Protein AF-A0A382KT84-F1 (afdb_monomer)

pLDDT: mean 95.72, std 4.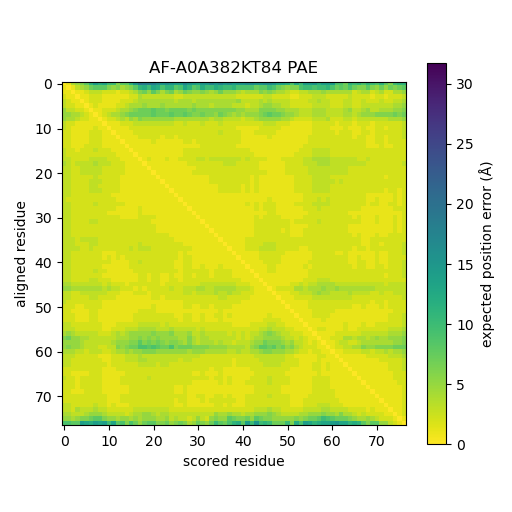54, range [72.12, 98.31]

Nearest PDB structures (foldseek):
  3jst-assembly2_B  TM=9.611E-01  e=3.363E-08  Brucella melitensis
  2ebb-assembly1_A-2  TM=9.693E-01  e=6.913E-08  Geobacillus kaustophilus
  1usm-assembly1_A-2  TM=9.508E-01  e=2.400E-07  Thermus thermophilus HB8
  4wil-assembly1_A  TM=9.633E-01  e=4.934E-07  Mus musculus
  1uso-assembly1_A  TM=9.450E-01  e=3.556E-07  Thermus thermophilus HB8

Radius of gyration: 11.8 Å; Cα contacts (8 Å, |Δi|>4): 111; chains: 1; bounding box: 24×24×34 Å

Secondary structure (DSSP, 8-state):
-TT-EEETTEEEEEEE-SSHHHHHHHHHHHHHHHHHTT-PPEEEEETTEEEEEE-BGGGTB--HHHHHHHHHHHTT-

InterPro domains:
  IPR001533 Pterin 4 alpha carbinolamine dehydratase [PF01329] (2-75)
  IPR001533 Pterin 4 alpha carbinolamine dehydratase [PTHR12599] (2-72)
  IPR036428 Pterin 4 alpha carbinolamine dehy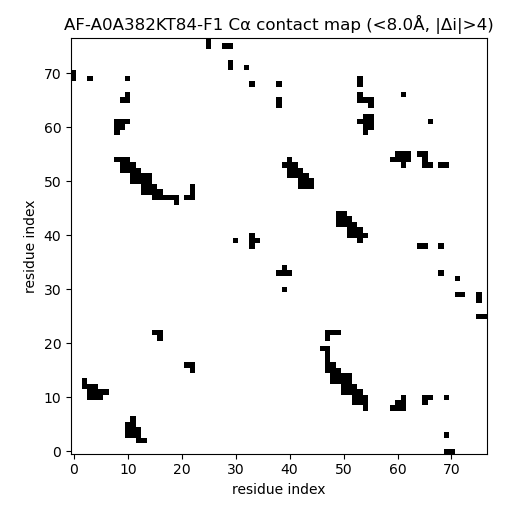dratase superfamily [G3DSA:3.30.1360.20] (1-77)
  IPR036428 Pterin 4 alpha carbinolamine dehydratase superfamily [SSF55248] (2-76)

Structure (mmCIF, N/CA/C/O backbone):
data_AF-A0A382KT84-F1
#
_entry.id   AF-A0A382KT84-F1
#
loop_
_atom_site.group_PDB
_atom_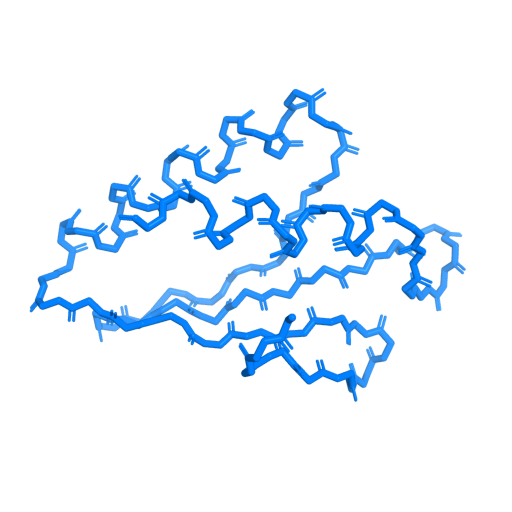site.id
_atom_site.type_symbol
_atom_site.label_atom_id
_atom_site.label_alt_id
_atom_site.label_comp_id
_atom_site.label_asym_id
_atom_site.label_entity_id
_atom_site.label_seq_id
_atom_site.pdbx_PDB_ins_code
_atom_site.Cartn_x
_atom_site.Cartn_y
_atom_site.Cartn_z
_atom_site.occupancy
_atom_site.B_iso_or_equiv
_atom_site.auth_seq_id
_atom_site.auth_comp_id
_atom_site.auth_asym_id
_atom_site.auth_atom_id
_atom_site.pdbx_PDB_model_num
ATOM 1 N N . MET A 1 1 ? 13.710 0.958 4.020 1.00 72.12 1 MET A N 1
ATOM 2 C CA . MET A 1 1 ? 12.543 0.104 3.720 1.00 72.12 1 MET A CA 1
ATOM 3 C C . MET A 1 1 ? 12.538 -1.050 4.713 1.00 72.12 1 MET A C 1
ATOM 5 O O . MET A 1 1 ? 12.868 -2.170 4.355 1.00 72.12 1 MET A O 1
ATOM 9 N N . ASN A 1 2 ? 12.238 -0.765 5.983 1.00 84.12 2 ASN A N 1
ATOM 10 C CA . ASN A 1 2 ? 12.161 -1.810 7.006 1.00 84.12 2 ASN A CA 1
ATOM 11 C C . ASN A 1 2 ? 10.764 -2.441 6.955 1.00 84.12 2 ASN A C 1
ATOM 13 O O . ASN A 1 2 ? 9.771 -1.721 6.878 1.00 84.12 2 ASN A O 1
ATOM 17 N N . GLY A 1 3 ? 10.690 -3.772 6.978 1.00 90.94 3 GLY A N 1
ATOM 18 C CA . GLY A 1 3 ? 9.423 -4.513 6.919 1.00 90.94 3 GLY A CA 1
ATOM 19 C C . GLY A 1 3 ? 8.847 -4.727 5.513 1.00 90.94 3 GLY A C 1
ATOM 20 O O . GLY A 1 3 ? 7.837 -5.413 5.392 1.00 90.94 3 GLY A O 1
ATOM 21 N N . TRP A 1 4 ? 9.488 -4.200 4.462 1.00 96.19 4 TRP A N 1
ATOM 22 C CA . TRP A 1 4 ? 9.182 -4.575 3.078 1.00 96.19 4 TRP A CA 1
ATOM 23 C C . TRP A 1 4 ? 9.926 -5.850 2.701 1.00 96.19 4 TRP A C 1
ATOM 25 O O . TRP A 1 4 ? 11.133 -5.954 2.919 1.00 96.19 4 TRP A O 1
ATOM 35 N N . ASN A 1 5 ? 9.214 -6.796 2.100 1.00 96.12 5 ASN A N 1
ATOM 36 C CA . ASN A 1 5 ? 9.768 -8.050 1.610 1.00 96.12 5 ASN A CA 1
ATOM 37 C C . ASN A 1 5 ? 9.585 -8.138 0.098 1.00 96.12 5 ASN A C 1
ATOM 39 O O . ASN A 1 5 ? 8.550 -7.737 -0.428 1.00 96.12 5 ASN A O 1
ATOM 43 N N . PHE A 1 6 ? 10.587 -8.677 -0.591 1.00 94.69 6 PHE A N 1
ATOM 44 C CA . PHE A 1 6 ? 10.476 -9.016 -2.004 1.00 94.69 6 PHE A CA 1
ATOM 45 C C . PHE A 1 6 ? 10.076 -10.485 -2.131 1.00 94.69 6 PHE A C 1
ATOM 47 O O . PHE A 1 6 ? 10.833 -11.370 -1.727 1.00 94.69 6 PHE A O 1
ATOM 54 N N . ASN A 1 7 ? 8.892 -10.749 -2.671 1.00 92.75 7 ASN A N 1
ATOM 55 C CA . ASN A 1 7 ? 8.429 -12.096 -2.984 1.00 92.75 7 ASN A CA 1
ATOM 56 C C . ASN A 1 7 ? 7.438 -12.059 -4.152 1.00 92.75 7 ASN A C 1
ATOM 58 O O . ASN A 1 7 ? 6.799 -11.041 -4.399 1.00 92.75 7 ASN A O 1
ATOM 62 N N . GLU A 1 8 ? 7.330 -13.166 -4.891 1.00 89.19 8 GLU A N 1
ATOM 63 C CA . GLU A 1 8 ? 6.341 -13.315 -5.976 1.00 89.19 8 GLU A CA 1
ATOM 64 C C . GLU A 1 8 ? 6.337 -12.146 -6.982 1.00 89.19 8 GLU A C 1
ATOM 66 O O . GLU A 1 8 ? 5.286 -11.687 -7.418 1.00 89.19 8 GLU A O 1
ATOM 71 N N . ASN A 1 9 ? 7.524 -11.639 -7.335 1.00 93.69 9 ASN A N 1
ATOM 72 C CA . ASN A 1 9 ? 7.708 -10.494 -8.236 1.00 93.69 9 ASN A CA 1
ATOM 73 C C . ASN A 1 9 ? 7.037 -9.187 -7.772 1.00 93.69 9 ASN A C 1
ATOM 75 O O . ASN A 1 9 ? 6.759 -8.314 -8.595 1.00 93.69 9 ASN A O 1
ATOM 79 N N . ALA A 1 10 ? 6.832 -9.017 -6.468 1.00 97.19 10 ALA A N 1
ATOM 80 C CA . ALA A 1 10 ? 6.315 -7.801 -5.858 1.00 97.19 10 ALA A CA 1
ATOM 81 C C . ALA A 1 10 ? 7.150 -7.392 -4.636 1.00 97.19 10 ALA A C 1
ATOM 83 O O . ALA A 1 10 ? 7.806 -8.215 -3.992 1.00 97.19 10 ALA A O 1
ATOM 84 N N . VAL A 1 11 ? 7.097 -6.107 -4.287 1.00 97.62 11 VAL A N 1
ATOM 85 C CA . VAL A 1 11 ? 7.473 -5.646 -2.944 1.00 97.62 11 VAL A CA 1
ATOM 86 C C . VAL A 1 11 ? 6.219 -5.557 -2.095 1.00 97.62 11 VAL A C 1
ATOM 88 O O . VAL A 1 11 ? 5.238 -4.951 -2.516 1.00 97.62 11 VAL A O 1
ATOM 91 N N . ARG A 1 12 ? 6.239 -6.172 -0.912 1.00 98.00 12 ARG A N 1
ATOM 92 C CA . ARG A 1 12 ? 5.068 -6.288 -0.039 1.00 98.00 12 ARG A CA 1
ATOM 93 C C . ARG A 1 12 ? 5.357 -5.846 1.388 1.00 98.00 12 ARG A C 1
ATOM 95 O O . ARG A 1 12 ? 6.446 -6.111 1.903 1.00 98.00 12 ARG A O 1
ATOM 102 N N . LYS A 1 13 ? 4.368 -5.244 2.045 1.00 97.50 13 LYS A N 1
ATOM 103 C CA . LYS A 1 13 ? 4.392 -4.930 3.479 1.00 97.50 13 LYS A CA 1
ATOM 104 C C . LYS A 1 13 ? 2.983 -4.977 4.063 1.00 97.50 13 LYS A C 1
ATOM 106 O O . LYS A 1 13 ? 2.021 -4.568 3.422 1.00 97.50 13 LYS A O 1
ATOM 111 N N . THR A 1 14 ? 2.891 -5.443 5.302 1.00 97.62 14 THR A N 1
ATOM 112 C CA . THR A 1 14 ? 1.673 -5.371 6.110 1.00 97.62 14 THR A CA 1
ATOM 113 C C . THR A 1 14 ? 1.717 -4.134 7.000 1.00 97.62 14 THR A C 1
ATOM 115 O O . THR A 1 14 ? 2.680 -3.936 7.743 1.00 97.62 14 THR A O 1
ATOM 118 N N . PHE A 1 15 ? 0.657 -3.335 6.954 1.00 97.25 15 PHE A N 1
ATOM 119 C CA . PHE A 1 15 ? 0.409 -2.204 7.842 1.00 97.25 15 PHE A CA 1
ATOM 120 C C . PHE A 1 15 ? -0.695 -2.569 8.836 1.00 97.25 15 PHE A C 1
ATOM 122 O O . PHE A 1 15 ? -1.683 -3.201 8.461 1.00 97.25 15 PHE A O 1
ATOM 129 N N . THR A 1 16 ? -0.534 -2.184 10.099 1.00 97.31 16 THR A N 1
ATOM 130 C CA . THR A 1 16 ? -1.500 -2.444 11.177 1.00 97.31 16 THR A CA 1
ATOM 131 C C . THR A 1 16 ? -1.910 -1.142 11.844 1.00 97.31 16 THR A C 1
ATOM 133 O O . THR A 1 16 ? -1.070 -0.263 12.017 1.00 97.31 16 THR A O 1
ATOM 136 N N . PHE A 1 17 ? -3.174 -1.045 12.244 1.00 97.62 17 PHE A N 1
ATOM 137 C CA . PHE A 1 17 ? -3.796 0.169 12.782 1.00 97.62 17 PHE A CA 1
ATOM 138 C C . PHE A 1 17 ? -4.516 -0.134 14.101 1.00 97.62 17 PHE A C 1
ATOM 140 O O . PHE A 1 17 ? -4.757 -1.301 14.414 1.00 97.62 17 PHE A O 1
ATOM 147 N N . GLU A 1 18 ? -4.867 0.885 14.887 1.00 97.75 18 GLU A N 1
ATOM 148 C CA . GLU A 1 18 ? -5.624 0.674 16.128 1.00 97.75 18 GLU A CA 1
ATOM 149 C C . GLU A 1 18 ? -7.114 0.495 15.827 1.00 97.75 18 GLU A C 1
ATOM 151 O O . GLU A 1 18 ? -7.794 -0.329 16.447 1.00 97.75 18 GLU A O 1
ATOM 156 N N . THR A 1 19 ? -7.618 1.212 14.818 1.00 97.94 19 THR A N 1
ATOM 157 C CA . THR A 1 19 ? -9.021 1.140 14.396 1.00 97.94 19 THR A CA 1
ATOM 158 C C . THR A 1 19 ? -9.178 0.864 12.902 1.00 97.94 19 THR A C 1
ATOM 160 O O . THR A 1 19 ? -8.308 1.156 12.082 1.00 97.94 19 THR A O 1
ATOM 163 N N . TYR A 1 20 ? -10.338 0.326 12.516 1.00 97.62 20 TYR A N 1
ATOM 164 C CA . TYR A 1 20 ? -10.648 0.095 11.104 1.00 97.62 20 TYR A CA 1
ATOM 165 C C . TYR A 1 20 ? -10.727 1.411 10.314 1.00 97.62 20 TYR A C 1
ATOM 167 O O . TYR A 1 20 ? -10.303 1.485 9.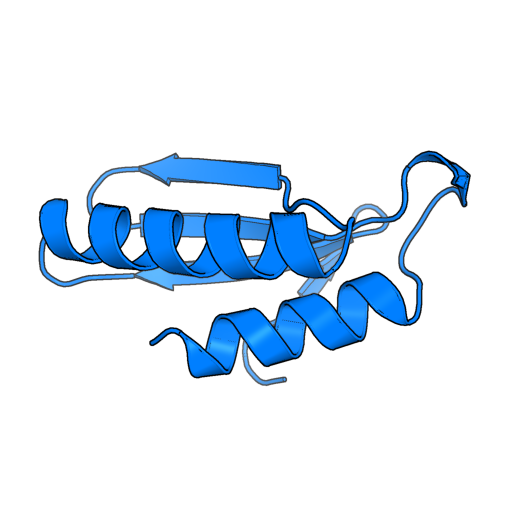167 1.00 97.62 20 TYR A O 1
ATOM 175 N N . MET A 1 21 ? -11.232 2.484 10.929 1.00 97.94 21 MET A N 1
ATOM 176 C CA . MET A 1 21 ? -11.335 3.779 10.250 1.00 97.94 21 MET A CA 1
ATOM 177 C C . MET A 1 21 ? -9.971 4.432 10.005 1.00 97.94 21 MET A C 1
ATOM 179 O O . MET A 1 21 ? -9.810 5.110 8.992 1.00 97.94 21 MET A O 1
ATOM 183 N N . GLU A 1 22 ? -8.975 4.187 10.860 1.00 98.00 22 GLU A N 1
ATOM 184 C CA . GLU A 1 22 ? -7.587 4.581 10.584 1.00 98.00 22 GLU A CA 1
ATOM 185 C C . GLU A 1 22 ? -7.028 3.867 9.354 1.00 98.00 22 GLU A C 1
ATOM 187 O O . GLU A 1 22 ? -6.431 4.516 8.494 1.00 98.00 22 GLU A O 1
ATOM 192 N N . SER A 1 23 ? -7.276 2.558 9.214 1.00 97.69 23 SER A N 1
ATOM 193 C CA . SER A 1 23 ? -6.804 1.814 8.043 1.00 97.69 23 SER A CA 1
ATOM 194 C C . SER A 1 23 ? -7.472 2.294 6.750 1.00 97.69 23 SER A C 1
ATOM 196 O O . SER A 1 23 ? -6.811 2.382 5.718 1.00 97.69 23 SER A O 1
ATOM 198 N N . ILE A 1 24 ? -8.754 2.679 6.799 1.00 97.88 24 ILE A N 1
ATOM 199 C CA . ILE A 1 24 ? -9.438 3.336 5.669 1.00 97.88 24 ILE A CA 1
ATOM 200 C C . ILE A 1 24 ? -8.814 4.704 5.350 1.00 97.88 24 ILE A C 1
ATOM 202 O O . ILE A 1 24 ? -8.617 5.028 4.180 1.00 97.88 24 ILE A O 1
ATOM 206 N N . GLY A 1 25 ? -8.460 5.499 6.364 1.00 98.00 25 GLY A N 1
ATOM 207 C CA . GLY A 1 25 ? -7.772 6.779 6.165 1.00 98.00 25 GLY A CA 1
ATOM 208 C C . GLY A 1 25 ? -6.423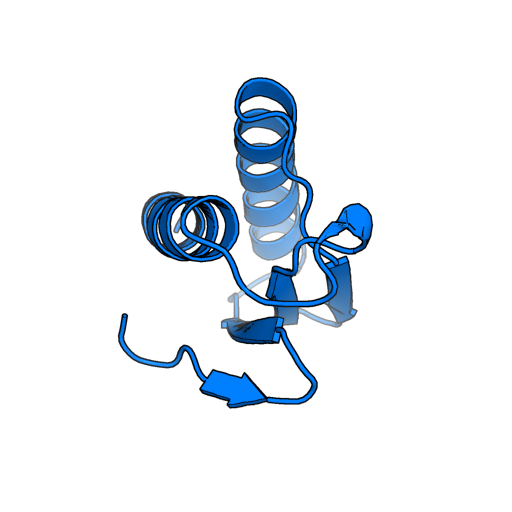 6.625 5.457 1.00 98.00 25 GLY A C 1
ATOM 209 O O . GLY A 1 25 ? -6.122 7.382 4.533 1.00 98.00 25 GLY A O 1
ATOM 210 N N . PHE A 1 26 ? -5.646 5.608 5.841 1.00 98.12 26 PHE A N 1
ATOM 211 C CA . PHE A 1 26 ? -4.411 5.232 5.152 1.00 98.12 26 PHE A CA 1
ATOM 212 C C . PHE A 1 26 ? -4.666 4.829 3.692 1.00 98.12 26 PHE A C 1
ATOM 214 O O . PHE A 1 26 ? -3.988 5.339 2.801 1.00 98.12 26 PHE A O 1
ATOM 221 N N . ILE A 1 27 ? -5.663 3.970 3.434 1.00 98.19 27 ILE A N 1
ATOM 222 C CA . ILE A 1 27 ? -6.022 3.534 2.073 1.00 98.19 27 ILE A CA 1
ATOM 223 C C . ILE A 1 27 ? -6.344 4.734 1.181 1.00 98.19 27 ILE A C 1
ATOM 225 O O . ILE A 1 27 ? -5.814 4.818 0.078 1.00 98.19 27 ILE A O 1
ATOM 229 N N . ASN A 1 28 ? -7.172 5.671 1.652 1.00 98.25 28 ASN A N 1
ATOM 230 C CA . ASN A 1 28 ? -7.589 6.826 0.852 1.00 98.25 28 ASN A CA 1
ATOM 231 C C . ASN A 1 28 ? -6.394 7.695 0.440 1.00 98.25 28 ASN A C 1
ATOM 233 O O . ASN A 1 28 ? -6.239 8.013 -0.735 1.00 98.25 28 ASN A O 1
ATOM 237 N N . ARG A 1 29 ? -5.508 8.021 1.388 1.00 98.31 29 ARG A N 1
ATOM 238 C CA . ARG A 1 29 ? -4.302 8.814 1.106 1.00 98.31 29 ARG A CA 1
ATOM 239 C C . ARG A 1 29 ? -3.342 8.086 0.167 1.00 98.31 29 ARG A C 1
ATOM 241 O O . ARG A 1 29 ? -2.780 8.696 -0.736 1.00 98.31 29 ARG A O 1
ATOM 248 N N . LEU A 1 30 ? -3.148 6.780 0.369 1.00 98.25 30 LEU A N 1
ATOM 249 C CA . LEU A 1 30 ? -2.292 5.988 -0.510 1.00 98.25 30 LEU A CA 1
ATOM 250 C C . LEU A 1 30 ? -2.871 5.900 -1.929 1.00 98.25 30 LEU A C 1
ATOM 252 O O . LEU A 1 30 ? -2.107 5.943 -2.889 1.00 98.25 30 LEU A O 1
ATOM 256 N N . ALA A 1 31 ? -4.197 5.809 -2.065 1.00 98.19 31 ALA A N 1
ATOM 257 C CA . ALA A 1 31 ? -4.875 5.784 -3.356 1.00 98.19 31 ALA A CA 1
ATOM 258 C C . ALA A 1 31 ? -4.690 7.096 -4.135 1.00 98.19 31 ALA A C 1
ATOM 260 O O . ALA A 1 31 ? -4.405 7.045 -5.326 1.00 98.19 31 ALA A O 1
ATOM 261 N N . GLU A 1 32 ? -4.779 8.253 -3.470 1.00 98.25 32 GLU A N 1
ATOM 262 C CA . GLU A 1 32 ? -4.515 9.560 -4.094 1.00 98.25 32 GLU A CA 1
ATOM 263 C C . GLU A 1 32 ? -3.084 9.645 -4.650 1.00 98.25 32 GLU A C 1
ATOM 265 O O . GLU A 1 32 ? -2.888 9.999 -5.812 1.00 98.25 32 GLU A O 1
ATOM 270 N N . ILE A 1 33 ? -2.086 9.242 -3.854 1.00 97.81 33 ILE A N 1
ATOM 271 C CA . ILE A 1 33 ? -0.676 9.223 -4.279 1.00 97.81 33 ILE A CA 1
ATOM 272 C C . ILE A 1 33 ? -0.462 8.240 -5.435 1.00 97.81 33 ILE A C 1
ATOM 274 O O . ILE A 1 33 ? 0.276 8.528 -6.375 1.00 97.81 33 ILE A O 1
ATOM 278 N N . ALA A 1 34 ? -1.087 7.065 -5.362 1.00 97.94 34 ALA A N 1
ATOM 279 C CA . ALA A 1 34 ? -0.978 6.040 -6.390 1.00 97.94 34 ALA A CA 1
ATOM 280 C C . ALA A 1 34 ? -1.557 6.494 -7.736 1.00 97.94 34 ALA A C 1
ATOM 282 O O . ALA A 1 34 ? -0.966 6.206 -8.778 1.00 97.94 34 ALA A O 1
ATOM 283 N N . GLU A 1 35 ? -2.672 7.226 -7.707 1.00 98.31 35 GLU A N 1
ATOM 284 C CA . GLU A 1 35 ? -3.285 7.808 -8.898 1.00 98.31 35 GLU A CA 1
ATOM 285 C C . GLU A 1 35 ? -2.395 8.897 -9.511 1.00 98.31 35 GLU A C 1
ATOM 287 O O . GLU A 1 35 ? -2.125 8.861 -10.710 1.00 98.31 35 GLU A O 1
ATOM 292 N N . GLU A 1 36 ? -1.853 9.812 -8.698 1.00 97.50 36 GLU A N 1
ATOM 293 C CA . GLU A 1 36 ? -0.919 10.847 -9.172 1.00 97.50 36 GLU A CA 1
ATOM 294 C C . GLU A 1 36 ? 0.353 10.239 -9.787 1.00 97.50 36 GLU A C 1
ATOM 296 O O . GLU A 1 36 ? 0.849 10.706 -10.815 1.00 97.50 36 GLU A O 1
ATOM 301 N N . ALA A 1 37 ? 0.866 9.162 -9.188 1.00 96.50 37 ALA A N 1
ATOM 302 C CA . ALA A 1 37 ? 2.035 8.440 -9.678 1.00 96.50 37 ALA A CA 1
ATOM 303 C C . ALA A 1 37 ? 1.742 7.522 -10.880 1.00 96.50 37 ALA A C 1
ATOM 305 O O . ALA A 1 37 ? 2.684 6.976 -11.460 1.00 96.50 37 ALA A O 1
ATOM 306 N N . ASN A 1 38 ? 0.466 7.321 -11.238 1.00 96.69 38 ASN A N 1
ATOM 307 C CA . ASN A 1 38 ? 0.008 6.316 -12.199 1.00 96.69 38 ASN A CA 1
ATOM 308 C C . ASN A 1 38 ? 0.623 4.924 -11.930 1.00 96.69 38 ASN A C 1
ATOM 310 O O . ASN A 1 38 ? 1.114 4.243 -12.836 1.00 96.69 38 ASN A O 1
ATOM 314 N N . HIS A 1 39 ? 0.664 4.530 -10.653 1.00 97.69 39 HIS A N 1
ATOM 315 C CA . HIS A 1 39 ? 1.206 3.247 -10.219 1.00 97.69 39 HIS A CA 1
ATOM 316 C C . HIS A 1 39 ? 0.469 2.731 -8.981 1.00 97.69 39 HIS A C 1
ATOM 318 O O . HIS A 1 39 ? 0.730 3.138 -7.846 1.00 97.69 39 HIS A O 1
ATOM 324 N N . HIS A 1 40 ? -0.469 1.820 -9.215 1.00 97.94 40 HIS A N 1
ATOM 325 C CA . HIS A 1 40 ? -1.430 1.380 -8.209 1.00 97.94 40 HIS A CA 1
ATOM 326 C C . HIS A 1 40 ? -0.934 0.170 -7.400 1.00 97.94 40 HIS A C 1
ATOM 328 O O . HIS A 1 40 ? -0.334 -0.740 -7.975 1.00 97.94 40 HIS A O 1
ATOM 334 N N . PRO A 1 41 ? -1.166 0.133 -6.073 1.00 97.50 41 PRO A N 1
ATOM 335 C CA . PRO A 1 41 ? -0.930 -1.063 -5.274 1.00 97.50 41 PRO A CA 1
ATOM 336 C C . PRO A 1 41 ? -2.039 -2.099 -5.452 1.00 97.50 41 PRO A C 1
ATOM 338 O O . PRO A 1 41 ? -3.216 -1.752 -5.553 1.00 97.50 41 PRO A O 1
ATOM 341 N N . ASP A 1 42 ? -1.675 -3.366 -5.286 1.00 97.44 42 ASP A N 1
ATOM 342 C CA . ASP A 1 42 ? -2.617 -4.396 -4.856 1.00 97.44 42 ASP A CA 1
ATOM 343 C C . ASP A 1 42 ? -2.768 -4.330 -3.331 1.00 97.44 42 ASP A C 1
ATOM 345 O O . ASP A 1 42 ? -1.772 -4.278 -2.598 1.00 97.44 42 ASP A O 1
ATOM 349 N N . MET A 1 43 ? -4.008 -4.350 -2.834 1.00 97.50 43 MET A N 1
ATOM 350 C CA . MET A 1 43 ? -4.298 -4.272 -1.398 1.00 97.50 43 MET A CA 1
ATOM 351 C C . MET A 1 43 ? -5.274 -5.355 -0.943 1.00 97.50 43 MET A C 1
ATOM 353 O O . MET A 1 43 ? -6.333 -5.546 -1.540 1.00 97.50 43 MET A O 1
ATOM 357 N N . VAL A 1 44 ? -4.954 -6.011 0.174 1.00 98.19 44 VAL A N 1
ATOM 358 C CA . VAL A 1 44 ? -5.892 -6.868 0.914 1.00 98.19 44 VAL A CA 1
ATOM 359 C C . VAL A 1 44 ? -6.248 -6.180 2.225 1.00 98.19 44 VAL A C 1
ATOM 361 O O . VAL A 1 44 ? -5.378 -5.896 3.048 1.00 98.19 44 VAL A O 1
ATOM 364 N N . VAL A 1 45 ? -7.541 -5.911 2.410 1.00 97.94 45 VAL A N 1
ATOM 365 C CA . VAL A 1 45 ? -8.077 -5.178 3.562 1.00 97.94 45 VAL A CA 1
ATOM 366 C C . VAL A 1 45 ? -8.680 -6.161 4.562 1.00 97.94 45 VAL A C 1
ATOM 368 O O . VAL A 1 45 ? -9.682 -6.815 4.280 1.00 97.94 45 VAL A O 1
ATOM 371 N N . GLY A 1 46 ? -8.062 -6.264 5.735 1.00 97.31 46 GLY A N 1
ATOM 372 C CA . GLY A 1 46 ? -8.557 -7.013 6.886 1.00 97.31 46 GLY A CA 1
ATOM 373 C C . GLY A 1 46 ? -8.926 -6.098 8.056 1.00 97.31 46 GLY A C 1
ATOM 374 O O . GLY A 1 46 ? -8.836 -4.873 7.977 1.00 97.31 46 GLY A O 1
ATOM 375 N N . TRP A 1 47 ? -9.325 -6.692 9.183 1.00 96.25 47 TRP A N 1
ATOM 376 C CA . TRP A 1 47 ? -9.610 -5.935 10.405 1.00 96.25 47 TRP A CA 1
ATOM 377 C C . TRP A 1 47 ? -8.334 -5.281 10.953 1.00 96.25 47 TRP A C 1
ATOM 379 O O . TRP A 1 47 ? -7.432 -5.982 11.413 1.00 96.25 47 TRP A O 1
ATOM 389 N N . CYS A 1 48 ? -8.262 -3.947 10.881 1.00 96.81 48 CYS A N 1
ATOM 390 C CA . CYS A 1 48 ? -7.120 -3.132 11.313 1.00 96.81 48 CYS A CA 1
ATOM 391 C C . CYS A 1 48 ? -5.771 -3.538 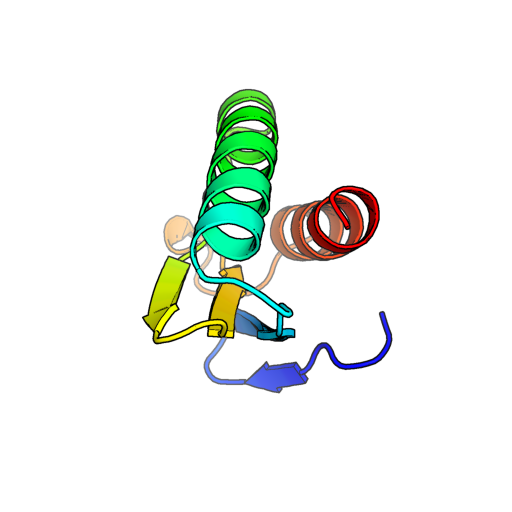10.683 1.00 96.81 48 CYS A C 1
ATOM 393 O O . CYS A 1 48 ? -4.710 -3.286 11.253 1.00 96.81 48 CYS A O 1
ATOM 395 N N . ARG A 1 49 ? -5.799 -4.181 9.510 1.00 97.81 49 ARG A N 1
ATOM 396 C CA . ARG A 1 49 ? -4.614 -4.698 8.819 1.00 97.81 49 ARG A CA 1
ATOM 397 C C . ARG A 1 49 ? -4.762 -4.531 7.314 1.00 97.81 49 ARG A C 1
ATOM 399 O O . ARG A 1 49 ? -5.730 -5.032 6.752 1.00 97.81 49 ARG A O 1
ATOM 406 N N . ILE A 1 50 ? -3.777 -3.911 6.671 1.00 98.25 50 ILE A N 1
ATOM 407 C CA . ILE A 1 50 ? -3.707 -3.759 5.215 1.00 98.25 50 ILE A CA 1
ATOM 408 C C . ILE A 1 50 ? -2.430 -4.424 4.708 1.00 98.25 50 ILE A C 1
ATOM 410 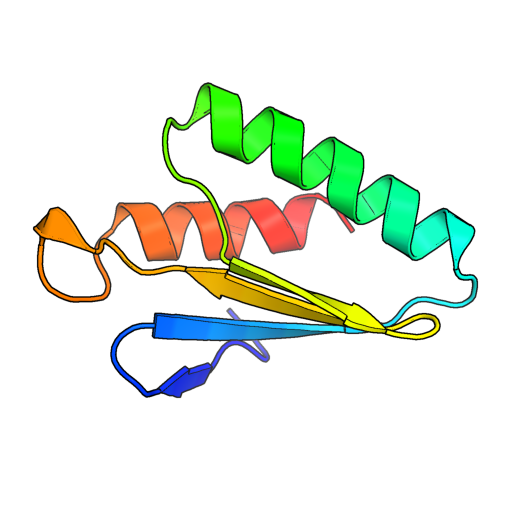O O . ILE A 1 50 ? -1.330 -4.005 5.068 1.00 98.25 50 ILE A O 1
ATOM 414 N N . ASP A 1 51 ? -2.562 -5.445 3.867 1.00 98.19 51 ASP A N 1
ATOM 415 C CA . ASP A 1 51 ? -1.424 -5.997 3.131 1.00 98.19 51 ASP A CA 1
ATOM 416 C C . ASP A 1 51 ? -1.305 -5.248 1.800 1.00 98.19 51 ASP A C 1
ATOM 418 O O . ASP A 1 51 ? -2.231 -5.282 0.994 1.00 98.19 51 ASP A O 1
ATOM 422 N N . VAL A 1 52 ? -0.183 -4.559 1.586 1.00 98.00 52 VAL A N 1
ATOM 423 C CA . VAL A 1 52 ? 0.095 -3.748 0.391 1.00 98.00 52 VAL A CA 1
ATOM 424 C C . VAL A 1 52 ? 1.173 -4.427 -0.439 1.00 98.00 52 VAL A C 1
ATOM 426 O O . VAL A 1 52 ? 2.192 -4.862 0.107 1.00 98.00 52 VAL A O 1
ATOM 429 N N . ALA A 1 53 ? 0.979 -4.482 -1.754 1.00 98.12 53 ALA A N 1
ATOM 430 C CA . ALA A 1 53 ? 1.955 -4.988 -2.706 1.00 98.12 53 ALA A CA 1
ATOM 431 C C . ALA A 1 53 ? 2.089 -4.070 -3.928 1.00 98.12 53 ALA A C 1
ATOM 433 O O . ALA A 1 53 ? 1.095 -3.572 -4.444 1.00 98.12 53 ALA A O 1
ATOM 434 N N . PHE A 1 54 ? 3.319 -3.888 -4.412 1.00 98.19 54 PHE A N 1
ATOM 435 C CA . PHE A 1 54 ? 3.603 -3.184 -5.663 1.00 98.19 54 PHE A CA 1
ATOM 436 C C . PHE A 1 54 ? 4.383 -4.076 -6.627 1.00 98.19 54 PHE A C 1
ATOM 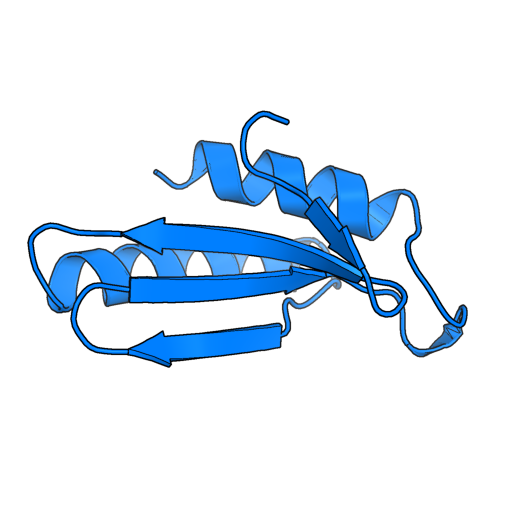438 O O . PHE A 1 54 ? 5.408 -4.662 -6.263 1.00 98.19 54 PHE A O 1
ATOM 445 N N . THR A 1 55 ? 3.920 -4.124 -7.871 1.00 97.75 55 THR A N 1
ATOM 446 C CA . THR A 1 55 ? 4.587 -4.756 -9.012 1.00 97.75 5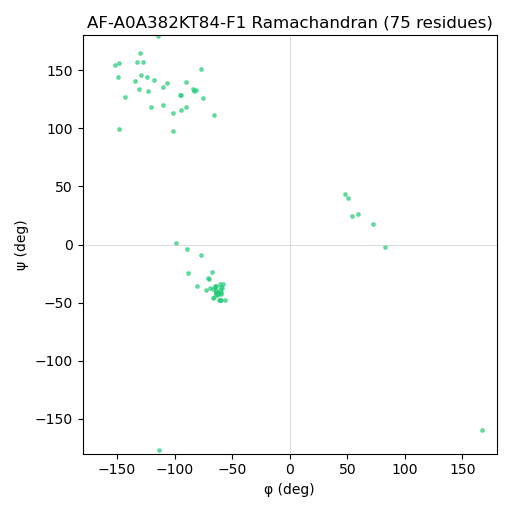5 THR A CA 1
ATOM 447 C C . THR A 1 55 ? 4.236 -3.985 -10.284 1.00 97.75 55 THR A C 1
ATOM 449 O O . THR A 1 55 ? 3.228 -3.286 -10.333 1.00 97.75 55 THR A O 1
ATOM 452 N N . SER A 1 56 ? 5.066 -4.070 -11.317 1.00 96.81 56 SER A N 1
ATOM 453 C CA . SER A 1 56 ? 4.732 -3.560 -12.650 1.00 96.81 56 SER A CA 1
ATOM 454 C C . SER A 1 56 ? 4.314 -4.743 -13.517 1.00 96.81 56 SER A C 1
ATOM 456 O O . SER A 1 56 ? 5.163 -5.483 -14.017 1.00 96.81 56 SER A O 1
ATOM 458 N N . HIS A 1 57 ? 3.001 -4.958 -13.645 1.00 89.56 57 HIS A N 1
ATOM 459 C CA . HIS A 1 57 ? 2.437 -6.126 -14.336 1.00 89.56 57 HIS A CA 1
ATOM 460 C C . HIS A 1 57 ? 2.863 -6.215 -15.807 1.00 89.56 57 HIS A C 1
ATOM 462 O O . HIS A 1 57 ? 3.116 -7.305 -16.314 1.00 89.56 57 HIS A O 1
ATOM 468 N N . ASP A 1 58 ? 2.977 -5.071 -16.477 1.00 91.44 58 ASP A N 1
ATOM 469 C CA . ASP A 1 58 ? 3.399 -4.934 -17.873 1.00 91.44 58 ASP A CA 1
ATOM 470 C C . ASP A 1 58 ? 4.895 -5.226 -18.081 1.00 91.44 58 ASP A C 1
ATOM 472 O O . ASP A 1 58 ? 5.299 -5.706 -19.138 1.00 91.44 58 ASP A O 1
ATOM 476 N N . GLN A 1 59 ? 5.710 -4.974 -17.056 1.00 92.75 59 GLN A N 1
ATOM 477 C CA . GLN A 1 59 ? 7.159 -5.194 -17.056 1.00 92.75 59 GLN A CA 1
ATOM 478 C C . GLN A 1 59 ? 7.564 -6.512 -16.378 1.00 92.75 59 GLN A C 1
ATOM 480 O O . GLN A 1 59 ? 8.750 -6.828 -16.290 1.00 92.75 59 GLN A O 1
ATOM 485 N N . GLY A 1 60 ? 6.590 -7.298 -15.913 1.00 90.88 60 GLY A N 1
ATOM 486 C CA . GLY A 1 60 ? 6.804 -8.633 -15.359 1.00 90.88 60 GLY A CA 1
ATOM 487 C C . GLY A 1 60 ? 7.472 -8.668 -13.981 1.00 90.88 60 GLY A C 1
ATOM 488 O O . GLY A 1 60 ? 7.973 -9.723 -13.588 1.00 90.88 60 GLY A O 1
ATOM 489 N N . GLY A 1 61 ? 7.493 -7.557 -13.235 1.00 94.94 61 GLY A N 1
ATOM 490 C CA . GLY A 1 61 ? 8.047 -7.549 -11.882 1.00 94.94 61 GLY A CA 1
ATOM 491 C C . GLY A 1 61 ? 8.289 -6.175 -11.269 1.00 94.94 61 GLY A C 1
ATOM 492 O O . GLY A 1 61 ? 7.701 -5.170 -11.661 1.00 94.94 61 GLY A O 1
ATOM 493 N N . VAL A 1 62 ? 9.157 -6.139 -10.256 1.00 97.06 62 VAL A N 1
ATOM 494 C CA . VAL A 1 62 ? 9.453 -4.922 -9.490 1.00 97.06 62 VAL A CA 1
ATOM 495 C C . VAL A 1 62 ? 10.342 -3.984 -10.291 1.00 97.06 62 VAL A C 1
ATOM 497 O O . VAL A 1 62 ? 11.444 -4.340 -10.705 1.00 97.06 62 VAL A O 1
ATOM 500 N N . THR A 1 63 ? 9.876 -2.750 -10.429 1.00 96.88 63 THR A N 1
ATOM 501 C CA . THR A 1 63 ? 10.598 -1.653 -11.071 1.00 96.88 63 THR A CA 1
ATOM 502 C C . THR A 1 63 ? 10.923 -0.564 -10.051 1.00 96.88 63 THR A C 1
ATOM 504 O O . THR A 1 63 ? 10.566 -0.645 -8.871 1.00 96.88 63 THR A O 1
ATOM 507 N N . LEU A 1 64 ? 11.593 0.498 -10.501 1.00 96.31 64 LEU A N 1
ATOM 508 C CA . LEU A 1 64 ? 11.854 1.664 -9.661 1.00 96.31 64 LEU A CA 1
ATOM 509 C C . LEU A 1 64 ? 10.558 2.328 -9.165 1.00 96.31 64 LEU A C 1
ATOM 511 O O . LEU A 1 64 ? 10.536 2.792 -8.026 1.00 96.31 64 LEU A O 1
ATOM 515 N N . ALA A 1 65 ? 9.486 2.318 -9.966 1.00 97.25 65 ALA A N 1
ATOM 516 C CA . ALA A 1 65 ? 8.185 2.865 -9.578 1.00 97.25 65 ALA A CA 1
ATOM 517 C C . ALA A 1 65 ? 7.612 2.128 -8.356 1.00 97.25 65 ALA A C 1
ATOM 519 O O . ALA A 1 65 ? 7.180 2.765 -7.397 1.00 97.25 65 ALA A O 1
ATOM 520 N N . CYS A 1 66 ? 7.731 0.795 -8.317 1.00 97.62 66 CYS A N 1
ATOM 521 C CA . CYS A 1 66 ? 7.318 -0.006 -7.162 1.00 97.62 66 CYS A CA 1
ATOM 522 C C . CYS A 1 66 ? 8.084 0.396 -5.892 1.00 97.62 66 CYS A C 1
ATOM 524 O O . CYS A 1 66 ? 7.510 0.509 -4.812 1.00 97.62 66 CYS A O 1
ATOM 526 N N . ILE A 1 67 ? 9.391 0.647 -6.020 1.00 96.88 67 ILE A N 1
ATOM 527 C CA . ILE A 1 67 ? 10.243 1.077 -4.904 1.00 96.88 67 ILE A CA 1
ATOM 528 C C . ILE A 1 67 ? 9.907 2.502 -4.444 1.00 96.88 67 ILE A C 1
ATOM 530 O O . ILE A 1 67 ? 9.961 2.793 -3.247 1.00 96.88 67 ILE A O 1
ATOM 534 N N . GLN A 1 68 ? 9.580 3.401 -5.371 1.00 96.75 68 GLN A N 1
ATOM 535 C CA . GLN A 1 68 ? 9.146 4.762 -5.053 1.00 96.75 68 GLN A CA 1
ATOM 536 C C . GLN A 1 68 ? 7.809 4.748 -4.312 1.00 96.75 68 GLN A C 1
ATOM 538 O O . GLN A 1 68 ? 7.702 5.369 -3.256 1.00 96.75 68 GLN A O 1
ATOM 543 N N . MET A 1 69 ? 6.846 3.960 -4.786 1.00 97.81 69 MET A N 1
ATOM 544 C CA . MET A 1 69 ? 5.549 3.818 -4.132 1.00 97.81 69 MET A CA 1
ATOM 545 C C . MET A 1 69 ? 5.638 3.131 -2.767 1.00 97.81 69 MET A C 1
ATOM 547 O O . MET A 1 69 ? 5.010 3.587 -1.813 1.00 97.81 69 MET A O 1
ATOM 551 N N . ALA A 1 70 ? 6.493 2.116 -2.614 1.00 97.06 70 ALA A N 1
ATOM 552 C CA . ALA A 1 70 ? 6.764 1.506 -1.313 1.00 97.06 70 ALA A CA 1
ATOM 553 C C . ALA A 1 70 ? 7.299 2.525 -0.288 1.00 97.06 70 ALA A C 1
ATOM 555 O O . ALA A 1 70 ? 6.932 2.483 0.885 1.00 97.06 70 ALA A O 1
ATOM 556 N N . LYS A 1 71 ? 8.138 3.479 -0.718 1.00 95.81 71 LYS A N 1
ATOM 557 C CA . LYS A 1 71 ? 8.602 4.587 0.137 1.00 95.81 71 LYS A CA 1
ATOM 558 C C . LYS A 1 71 ? 7.504 5.616 0.404 1.00 95.81 71 LYS A C 1
ATOM 560 O O . LYS A 1 71 ? 7.420 6.120 1.521 1.00 95.81 71 LYS A O 1
ATOM 565 N N . ALA A 1 72 ? 6.683 5.926 -0.597 1.00 95.94 72 ALA A N 1
ATOM 566 C CA . ALA A 1 72 ? 5.575 6.857 -0.442 1.00 95.94 72 ALA A CA 1
ATOM 567 C C . ALA A 1 72 ? 4.561 6.339 0.589 1.00 95.94 72 ALA A C 1
ATOM 569 O O . ALA A 1 72 ? 4.179 7.087 1.481 1.00 95.94 72 ALA A O 1
ATOM 570 N N . ALA A 1 73 ? 4.240 5.042 0.563 1.00 96.12 73 ALA A N 1
ATOM 571 C CA . ALA A 1 73 ? 3.355 4.402 1.538 1.00 96.12 73 ALA A CA 1
ATOM 572 C C . ALA A 1 73 ? 3.840 4.534 2.996 1.00 96.12 73 ALA A C 1
ATOM 574 O O . ALA A 1 73 ? 3.024 4.696 3.896 1.00 96.12 73 ALA A O 1
ATOM 575 N N . GLU A 1 74 ? 5.153 4.530 3.253 1.00 93.38 74 GLU A N 1
ATOM 576 C CA . GLU A 1 74 ? 5.697 4.777 4.604 1.00 93.38 74 GLU A CA 1
ATOM 577 C C . GLU A 1 74 ? 5.468 6.214 5.085 1.00 93.38 74 GLU A C 1
ATOM 579 O O . GLU A 1 74 ? 5.482 6.464 6.283 1.00 93.38 74 GLU A O 1
ATOM 584 N N . SER A 1 75 ? 5.288 7.154 4.156 1.00 89.81 75 SER A N 1
ATOM 585 C CA . SER A 1 75 ? 5.097 8.579 4.454 1.00 89.81 75 SER A CA 1
ATOM 586 C C . SER A 1 75 ? 3.621 8.945 4.662 1.00 89.81 75 SER A C 1
ATOM 588 O O . SER A 1 75 ? 3.317 10.098 4.952 1.00 89.81 75 SER A O 1
ATOM 590 N N . VAL A 1 76 ? 2.709 7.982 4.466 1.00 87.50 76 VAL A N 1
ATOM 591 C CA . VAL A 1 76 ? 1.254 8.136 4.650 1.00 87.50 76 VAL A CA 1
ATOM 592 C C . VAL A 1 76 ? 0.813 7.829 6.087 1.00 87.50 76 VAL A C 1
ATOM 594 O O . VAL A 1 76 ? -0.244 8.312 6.509 1.00 87.50 76 VAL A O 1
ATOM 597 N N . LEU A 1 77 ? 1.605 7.016 6.801 1.00 75.69 77 LEU A N 1
ATOM 598 C CA . LEU A 1 77 ? 1.457 6.742 8.234 1.00 75.69 77 LEU A CA 1
ATOM 599 C C . LEU A 1 77 ? 1.571 8.038 9.045 1.00 75.69 77 LEU A C 1
ATOM 601 O O . LEU A 1 77 ? 0.679 8.256 9.893 1.00 75.69 77 LEU A O 1
#

Organism: NCBI:txid408172

Solvent-accessible surface area (backbone atoms only — not comparable to full-atom values): 4423 Å² total; per-residue (Å²): 123,84,76,57,44,82,53,95,52,22,44,33,37,74,47,75,46,95,39,57,68,55,44,50,53,44,50,54,55,45,48,55,53,19,59,77,67,73,55,65,67,52,74,49,84,54,90,25,33,39,41,38,31,24,47,35,79,92,75,73,22,66,49,71,67,31,56,52,50,58,54,50,56,67,73,62,113

Sequence (77 aa):
MNGWNFNENAVRKTFTFETYMESIGFINRLAEIAEEANHHPDMVVGWCRIDVAFTSHDQGGVTLACIQMAKAAESVL

Foldseek 3Di:
DPQWDDDPQKTKHKAFAPFLVVVVQLVVVLQVVCVVLVFDWDWDRDGRMIITIGADVVVPHDDVSRVVSVVVSVVSD

Mean predicted aligned error: 2.42 Å